Protein AF-A0A835LE48-F1 (afdb_monomer_lite)

Secondary structure (DSSP, 8-state):
-HHHHHHHHHHHHGGGT--SEEEETTTEEEE-GGGGG-TTTHHHHHHHHHHHHHHHHHHHHHHHHHHHHHHHHHHHHIIIIIIHHHHHHHHHHHHHHHHHHHHHHHHHHHHHT---

Foldseek 3Di:
DVVLVVVLVVLVCVVVVDDQWDQDVPPGIDGSNVVNVPSPCVSVVVVVVVVCVVCVVVVVVVVVVVVVVVVVVVVCCCVPPPVVVVVVVVVVVVVVVVVVVVVVVVVVCVVVVDDD

Organism: NCBI:txid261450

pLDDT: mean 86.03, std 9.65, range [53.06, 97.75]

Radius of gyration: 37.06 Å; chains: 1; bounding box: 77×33×90 Å

Sequence (116 aa):
MAQQDNFITAVRKLSLGYGNEFDINGYGEVGIGHLKGYPLIVEQAFDMRMRITAYWKIVLKRMLDNLALHLLFNVQNLVNKEMETEIINEMMDLITVEALKGCLNNRLLWRQGVKS

Structure (mmCIF, N/CA/C/O backbone):
data_AF-A0A835LE48-F1
#
_entry.id   AF-A0A835LE48-F1
#
loop_
_atom_site.group_PDB
_atom_site.id
_atom_site.type_symbol
_atom_site.label_atom_id
_atom_site.label_alt_id
_atom_site.label_comp_id
_atom_site.label_asym_id
_atom_site.label_entity_id
_atom_site.label_seq_id
_atom_site.pdbx_PDB_ins_code
_atom_site.Cartn_x
_atom_site.Cartn_y
_atom_site.Cartn_z
_atom_site.occupancy
_atom_site.B_iso_or_equiv
_atom_site.auth_seq_id
_atom_site.auth_comp_id
_atom_site.auth_asym_id
_atom_site.auth_atom_id
_atom_site.pdbx_PDB_model_num
ATOM 1 N N . MET A 1 1 ? 10.910 11.813 -19.131 1.00 60.28 1 MET A N 1
ATOM 2 C CA . MET A 1 1 ? 11.449 11.685 -20.500 1.00 60.28 1 MET A CA 1
ATOM 3 C C . MET A 1 1 ? 12.958 11.458 -20.472 1.00 60.28 1 MET A C 1
ATOM 5 O O . MET A 1 1 ? 13.347 10.336 -20.742 1.00 60.28 1 MET A O 1
ATOM 9 N N . ALA A 1 2 ? 13.783 12.386 -19.964 1.00 79.81 2 ALA A N 1
ATOM 10 C CA . ALA A 1 2 ? 15.254 12.238 -19.960 1.00 79.81 2 ALA A CA 1
ATOM 11 C C . ALA A 1 2 ? 15.812 10.895 -19.418 1.00 79.81 2 ALA A C 1
ATOM 13 O O . ALA A 1 2 ? 16.742 10.335 -19.988 1.00 79.81 2 ALA A O 1
ATOM 14 N N . GLN A 1 3 ? 15.243 10.337 -18.340 1.00 84.12 3 GLN A N 1
ATOM 15 C CA . GLN A 1 3 ? 15.717 9.058 -17.786 1.00 84.12 3 GLN A CA 1
ATOM 16 C C . GLN A 1 3 ? 15.381 7.848 -18.674 1.00 84.12 3 GLN A C 1
ATOM 18 O O . GLN A 1 3 ? 16.173 6.913 -18.754 1.00 84.12 3 GLN A O 1
ATOM 23 N N . GLN A 1 4 ? 14.230 7.868 -19.350 1.00 86.12 4 GLN A N 1
ATOM 24 C CA . GLN A 1 4 ? 13.828 6.809 -20.276 1.00 86.12 4 GLN A CA 1
ATOM 25 C C . GLN A 1 4 ? 14.755 6.797 -21.492 1.00 86.12 4 GLN A C 1
ATOM 27 O O . GLN A 1 4 ? 15.265 5.743 -21.859 1.00 86.12 4 GLN A O 1
ATOM 32 N N . ASP A 1 5 ? 15.057 7.968 -22.052 1.00 87.62 5 ASP A N 1
ATOM 33 C CA . ASP A 1 5 ? 15.972 8.089 -23.190 1.00 87.62 5 ASP A CA 1
ATOM 34 C C . ASP A 1 5 ? 17.376 7.572 -22.841 1.00 87.62 5 ASP A C 1
ATOM 36 O O . ASP A 1 5 ? 17.987 6.831 -23.618 1.00 87.62 5 ASP A O 1
ATOM 40 N N . ASN A 1 6 ? 17.858 7.876 -21.630 1.00 88.88 6 ASN A N 1
ATOM 41 C CA . ASN A 1 6 ? 19.125 7.359 -21.112 1.00 88.88 6 ASN A CA 1
ATOM 42 C C . ASN A 1 6 ? 19.102 5.832 -20.949 1.00 88.88 6 ASN A C 1
ATOM 44 O O . ASN A 1 6 ? 20.052 5.162 -21.355 1.00 88.88 6 ASN A O 1
ATOM 48 N N . PHE A 1 7 ? 18.011 5.281 -20.409 1.00 87.69 7 PHE A N 1
ATOM 49 C CA . PHE A 1 7 ? 17.829 3.840 -20.228 1.00 87.69 7 PHE A CA 1
ATOM 50 C C . PHE A 1 7 ? 17.810 3.094 -21.567 1.00 87.69 7 PHE A C 1
ATOM 52 O O . PHE A 1 7 ? 18.562 2.141 -21.762 1.00 87.69 7 PHE A O 1
ATOM 59 N N . ILE A 1 8 ? 17.020 3.561 -22.535 1.00 87.31 8 ILE A N 1
ATOM 60 C CA . ILE A 1 8 ? 16.946 2.952 -23.868 1.00 87.31 8 ILE A CA 1
ATOM 61 C C . ILE A 1 8 ? 18.293 3.053 -24.592 1.00 87.31 8 ILE A C 1
ATOM 63 O O . ILE A 1 8 ? 18.729 2.103 -25.248 1.00 87.31 8 ILE A O 1
ATOM 67 N N . THR A 1 9 ? 18.994 4.178 -24.442 1.00 86.94 9 THR A N 1
ATOM 68 C CA . THR A 1 9 ? 20.343 4.349 -24.993 1.00 86.94 9 THR A CA 1
ATOM 69 C C . THR A 1 9 ? 21.331 3.365 -24.365 1.00 86.94 9 THR A C 1
ATOM 71 O O . THR A 1 9 ? 22.139 2.782 -25.087 1.00 86.94 9 THR A O 1
ATOM 74 N N . ALA A 1 10 ? 21.257 3.130 -23.052 1.00 86.62 10 ALA A N 1
ATOM 75 C CA . ALA A 1 10 ? 22.088 2.142 -22.368 1.00 86.62 10 ALA A CA 1
ATOM 76 C C . ALA A 1 10 ? 21.800 0.715 -22.859 1.00 86.62 10 ALA A C 1
ATOM 78 O O . ALA A 1 10 ? 22.728 -0.007 -23.219 1.00 86.62 10 ALA A O 1
ATOM 79 N N . VAL A 1 11 ? 20.523 0.344 -23.003 1.00 86.62 11 VAL A N 1
ATOM 80 C CA . VAL A 1 11 ? 20.127 -0.973 -23.529 1.00 86.62 11 VAL A CA 1
ATOM 81 C C . VAL A 1 11 ? 20.615 -1.183 -24.967 1.00 86.62 11 VAL A C 1
ATOM 83 O O . VAL A 1 11 ? 21.066 -2.271 -25.315 1.00 86.62 11 VAL A O 1
ATOM 86 N N . ARG A 1 12 ? 20.600 -0.146 -25.815 1.00 83.31 12 ARG A N 1
ATOM 87 C CA . ARG A 1 12 ? 21.166 -0.229 -27.176 1.00 83.31 12 ARG A CA 1
ATOM 88 C C . ARG A 1 12 ? 22.692 -0.376 -27.161 1.00 83.31 12 ARG A C 1
ATOM 90 O O . ARG A 1 12 ? 23.238 -1.145 -27.952 1.00 83.31 12 ARG A O 1
ATOM 97 N N . LYS A 1 13 ? 23.383 0.313 -26.245 1.00 82.31 13 LYS A N 1
ATOM 98 C CA . LYS A 1 13 ? 24.849 0.250 -26.090 1.00 82.31 13 LYS A CA 1
ATOM 99 C C . LYS A 1 13 ? 25.352 -1.103 -25.570 1.00 82.31 13 LYS A C 1
ATOM 101 O O . LYS A 1 13 ? 26.478 -1.468 -25.903 1.00 82.31 13 LYS A O 1
ATOM 106 N N . LEU A 1 14 ? 24.516 -1.903 -24.896 1.00 79.38 14 LEU A N 1
ATOM 107 C CA . LEU A 1 14 ? 24.827 -3.308 -24.566 1.00 79.38 14 LEU A CA 1
ATOM 108 C C . LEU A 1 14 ? 25.204 -4.140 -25.797 1.00 79.38 14 LEU A C 1
ATOM 110 O O . LEU A 1 14 ? 25.949 -5.117 -25.699 1.00 79.38 14 LEU A O 1
ATOM 114 N N . SER A 1 15 ? 24.699 -3.778 -26.983 1.00 65.00 15 SER A N 1
ATOM 115 C CA . SER A 1 15 ? 25.062 -4.476 -28.216 1.00 65.00 15 SER A CA 1
ATOM 116 C C . SER A 1 15 ? 26.547 -4.345 -28.572 1.00 65.00 15 SER A C 1
ATOM 118 O O . SER A 1 15 ? 27.041 -5.158 -29.349 1.00 65.00 15 SER A O 1
ATOM 120 N N . LEU A 1 16 ? 27.249 -3.374 -27.982 1.00 66.44 16 LEU A N 1
ATOM 121 C CA . LEU A 1 16 ? 28.660 -3.060 -28.214 1.00 66.44 16 LEU A CA 1
ATOM 122 C C . LEU A 1 16 ? 29.593 -3.610 -27.116 1.00 66.44 16 LEU A C 1
ATOM 124 O O . LEU A 1 16 ? 30.772 -3.277 -27.104 1.00 66.44 16 LEU A O 1
ATOM 128 N N . GLY A 1 17 ? 29.084 -4.433 -26.188 1.00 66.44 17 GLY A N 1
ATOM 129 C CA . GLY A 1 17 ? 29.887 -5.042 -25.116 1.00 66.44 17 GLY A CA 1
ATOM 130 C C . GLY A 1 17 ? 30.118 -4.150 -23.889 1.00 66.44 17 GLY A C 1
ATOM 131 O O . GLY A 1 17 ? 30.947 -4.479 -23.047 1.00 66.44 17 GLY A O 1
ATOM 132 N N . TYR A 1 18 ? 29.392 -3.035 -23.770 1.00 61.50 18 TYR A N 1
ATOM 133 C CA . TYR A 1 18 ? 29.490 -2.113 -22.637 1.00 61.50 18 TYR A CA 1
ATOM 134 C C . TYR A 1 18 ? 28.434 -2.419 -21.569 1.00 61.50 18 T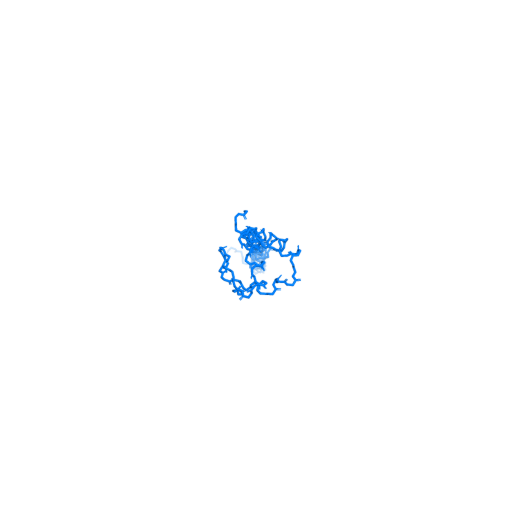YR A C 1
ATOM 136 O O . TYR A 1 18 ? 27.252 -2.391 -21.893 1.00 61.50 18 TYR A O 1
ATOM 144 N N . GLY A 1 19 ? 28.887 -2.650 -20.328 1.00 69.00 19 GLY A N 1
ATOM 145 C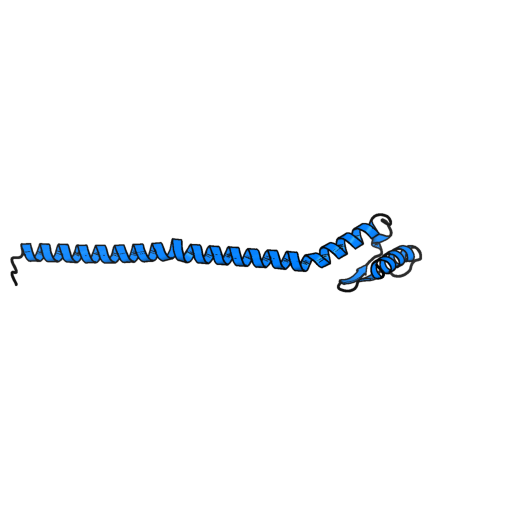 CA . GLY A 1 19 ? 28.150 -2.531 -19.056 1.00 69.00 19 GLY A CA 1
ATOM 146 C C . GLY A 1 19 ? 26.781 -3.212 -18.966 1.00 69.00 19 GLY A C 1
ATOM 147 O O . GLY A 1 19 ? 25.806 -2.722 -19.517 1.00 69.00 19 GLY A O 1
ATOM 148 N N . ASN A 1 20 ? 26.670 -4.286 -18.179 1.00 81.56 20 ASN A N 1
ATOM 149 C CA . ASN A 1 20 ? 25.411 -5.021 -18.003 1.00 81.56 20 ASN A CA 1
ATOM 150 C C . ASN A 1 20 ? 24.435 -4.382 -17.012 1.00 81.56 20 ASN A C 1
ATOM 152 O O . ASN A 1 20 ? 23.365 -4.948 -16.812 1.00 81.56 20 ASN A O 1
ATOM 156 N N . GLU A 1 21 ? 24.777 -3.250 -16.406 1.00 85.25 21 GLU A N 1
ATOM 157 C CA . GLU A 1 21 ? 24.037 -2.625 -15.311 1.00 85.25 21 GLU A CA 1
ATOM 158 C C . GLU A 1 21 ? 23.711 -1.165 -15.631 1.00 85.25 21 GLU A C 1
ATOM 160 O O . GLU A 1 21 ? 24.428 -0.485 -16.369 1.00 85.25 21 GLU A O 1
ATOM 165 N N . PHE A 1 22 ? 22.580 -0.703 -15.110 1.00 87.88 22 PHE A N 1
ATOM 166 C CA . PHE A 1 22 ? 22.104 0.662 -15.263 1.00 87.88 22 PHE A CA 1
ATOM 167 C C . PHE A 1 22 ? 21.463 1.138 -13.964 1.00 87.88 22 PHE A C 1
ATOM 169 O O . PHE A 1 22 ? 20.567 0.476 -13.438 1.00 87.88 22 PHE A O 1
ATOM 176 N N . ASP A 1 23 ? 21.887 2.302 -13.479 1.00 88.38 23 ASP A N 1
ATOM 177 C CA . ASP A 1 23 ? 21.319 2.915 -12.283 1.00 88.38 23 ASP A CA 1
ATOM 178 C C . ASP A 1 23 ? 19.977 3.593 -12.592 1.00 88.38 23 ASP A C 1
ATOM 180 O O . ASP A 1 23 ? 19.874 4.537 -13.385 1.00 88.38 23 ASP A O 1
ATOM 184 N N . ILE A 1 24 ? 18.918 3.090 -11.963 1.00 88.06 24 ILE A N 1
ATOM 185 C CA . ILE A 1 24 ? 17.584 3.671 -12.036 1.00 88.06 24 ILE A CA 1
ATOM 186 C C . ILE A 1 24 ? 17.345 4.446 -10.744 1.00 88.06 24 ILE A C 1
ATOM 188 O O . ILE A 1 24 ? 17.277 3.870 -9.659 1.00 88.06 24 ILE A O 1
ATOM 192 N N . ASN A 1 25 ? 17.115 5.754 -10.868 1.00 84.44 25 ASN A N 1
ATOM 193 C CA . ASN A 1 25 ? 16.791 6.606 -9.728 1.00 84.44 25 ASN A CA 1
ATOM 194 C C . ASN A 1 25 ? 15.622 6.027 -8.902 1.00 84.44 25 ASN A C 1
ATOM 196 O O . ASN A 1 25 ? 14.545 5.756 -9.440 1.00 84.44 25 ASN A O 1
ATOM 200 N N . GLY A 1 26 ? 15.847 5.832 -7.600 1.00 81.00 26 GLY A N 1
ATOM 201 C CA . GLY A 1 26 ? 14.893 5.219 -6.667 1.00 81.00 26 GLY A CA 1
ATOM 202 C C . GLY A 1 26 ? 14.873 3.684 -6.643 1.00 81.00 26 GLY A C 1
ATOM 203 O O . GLY A 1 26 ? 14.127 3.115 -5.850 1.00 81.00 26 GLY A O 1
ATOM 204 N N . TYR A 1 27 ? 15.680 3.024 -7.475 1.00 80.69 27 TYR A N 1
ATOM 205 C CA . TYR A 1 27 ? 15.775 1.566 -7.596 1.00 80.69 27 TYR A CA 1
ATOM 206 C C . TYR A 1 27 ? 17.204 1.026 -7.468 1.00 80.69 27 TYR A C 1
ATOM 208 O O . TYR A 1 27 ? 17.359 -0.137 -7.102 1.00 80.69 27 TYR A O 1
ATOM 216 N N . GLY A 1 28 ? 18.215 1.857 -7.737 1.00 86.62 28 GLY A N 1
ATOM 217 C CA . GLY A 1 28 ? 19.624 1.468 -7.742 1.00 86.62 28 GLY A CA 1
ATOM 218 C C . GLY A 1 28 ? 20.040 0.784 -9.045 1.00 86.62 28 GLY A C 1
ATOM 219 O O . GLY A 1 28 ? 19.348 0.878 -10.066 1.00 86.62 28 GLY A O 1
ATOM 220 N N . GLU A 1 29 ? 21.169 0.077 -8.999 1.00 88.50 29 GLU A N 1
ATOM 221 C CA . GLU A 1 29 ? 21.712 -0.658 -10.141 1.00 88.50 29 GLU A CA 1
ATOM 222 C C . GLU A 1 29 ? 20.828 -1.843 -10.529 1.00 88.50 29 GLU A C 1
ATOM 224 O O . GLU A 1 29 ? 20.510 -2.723 -9.727 1.00 88.50 29 GLU A O 1
ATOM 229 N N . VAL A 1 30 ? 20.426 -1.866 -11.797 1.00 87.25 30 VAL A N 1
ATOM 230 C CA . VAL A 1 30 ? 19.620 -2.932 -12.381 1.00 87.25 30 VAL A CA 1
ATOM 231 C C . VAL A 1 30 ? 20.366 -3.532 -13.560 1.00 87.25 30 VAL A C 1
ATOM 233 O O . VAL A 1 30 ? 20.751 -2.827 -14.491 1.00 87.25 30 VAL A O 1
ATOM 236 N N . GLY A 1 31 ? 20.508 -4.857 -13.560 1.00 87.00 31 GLY A N 1
ATOM 237 C CA . GLY A 1 31 ? 21.068 -5.586 -14.690 1.00 87.00 31 GLY A CA 1
ATOM 238 C C . GLY A 1 31 ? 20.182 -5.458 -15.934 1.00 87.00 31 GLY A C 1
ATOM 239 O O . GLY A 1 31 ? 19.058 -5.945 -15.939 1.00 87.00 31 GLY A O 1
ATOM 240 N N . ILE A 1 32 ? 20.680 -4.844 -17.004 1.00 87.94 32 ILE A N 1
ATOM 241 C CA . ILE A 1 32 ? 19.990 -4.640 -18.288 1.00 87.94 32 ILE A CA 1
ATOM 242 C C . ILE A 1 32 ? 20.420 -5.630 -19.382 1.00 87.94 32 ILE A C 1
ATOM 244 O O . ILE A 1 32 ? 19.787 -5.683 -20.434 1.00 87.94 32 ILE A O 1
ATOM 248 N N . GLY A 1 33 ? 21.439 -6.466 -19.143 1.00 84.75 33 GLY A N 1
ATOM 249 C CA . GLY A 1 33 ? 21.961 -7.423 -20.136 1.00 84.75 33 GLY A CA 1
ATOM 250 C C . GLY A 1 33 ? 20.904 -8.358 -20.747 1.00 84.75 33 GLY A C 1
ATOM 251 O O . GLY A 1 33 ? 20.945 -8.659 -21.940 1.00 84.75 33 GLY A O 1
ATOM 252 N N . HIS A 1 34 ? 19.900 -8.752 -19.959 1.00 83.12 34 HIS A N 1
ATOM 253 C CA . HIS A 1 34 ? 18.810 -9.634 -20.392 1.00 83.12 34 HIS A CA 1
ATOM 254 C C . HIS A 1 34 ? 17.799 -8.957 -21.338 1.00 83.12 34 HIS A C 1
ATOM 256 O O . HIS A 1 34 ? 17.037 -9.636 -22.026 1.00 83.12 34 HIS A O 1
ATOM 262 N N . LEU A 1 35 ? 17.797 -7.624 -21.410 1.00 85.06 35 LEU A N 1
ATOM 263 C CA . LEU A 1 35 ? 16.842 -6.838 -22.194 1.00 85.06 35 LEU A CA 1
ATOM 264 C C . LEU A 1 35 ? 17.249 -6.690 -23.665 1.00 85.06 35 LEU A C 1
ATOM 266 O O . LEU A 1 35 ? 16.420 -6.329 -24.501 1.00 85.06 35 LEU A O 1
ATOM 270 N N . LYS A 1 36 ? 18.499 -7.030 -24.010 1.00 80.88 36 LYS A N 1
ATOM 271 C CA . LYS A 1 36 ? 19.034 -6.962 -25.380 1.00 80.88 36 LYS A CA 1
ATOM 272 C C . LYS A 1 36 ? 18.208 -7.773 -26.389 1.00 80.88 36 LYS A C 1
ATOM 274 O O . LYS A 1 36 ? 18.121 -7.387 -27.550 1.00 80.88 36 LYS A O 1
ATOM 279 N N . GLY A 1 37 ? 17.593 -8.875 -25.955 1.00 82.31 37 GLY A N 1
ATOM 280 C CA . GLY A 1 37 ? 16.769 -9.734 -26.812 1.00 82.31 37 GLY A CA 1
ATOM 281 C C . GLY A 1 37 ? 15.388 -9.168 -27.162 1.00 82.31 37 GLY A C 1
ATOM 282 O O . GLY A 1 37 ? 14.727 -9.717 -28.037 1.00 82.31 37 GLY A O 1
ATOM 283 N N . TYR A 1 38 ? 14.946 -8.083 -26.512 1.00 85.00 38 TYR A N 1
ATOM 284 C CA . TYR A 1 38 ? 13.547 -7.634 -26.560 1.00 85.00 38 TYR A CA 1
ATOM 285 C C . TYR A 1 38 ? 13.374 -6.133 -26.869 1.00 85.00 38 TYR A C 1
ATOM 287 O O . TYR A 1 38 ? 12.607 -5.452 -26.186 1.00 85.00 38 TYR A O 1
ATOM 295 N N . PRO A 1 39 ? 14.021 -5.576 -27.910 1.00 79.62 39 PRO A N 1
ATOM 296 C CA . PRO A 1 39 ? 14.088 -4.127 -28.132 1.00 79.62 39 PRO A CA 1
ATOM 297 C C . PRO A 1 39 ? 12.724 -3.436 -28.302 1.00 79.62 39 PRO A C 1
ATOM 299 O O . PRO A 1 39 ? 12.603 -2.270 -27.944 1.00 79.62 39 PRO A O 1
ATOM 302 N N . LEU A 1 40 ? 11.700 -4.139 -28.805 1.00 83.25 40 LEU A N 1
ATOM 303 C CA . LEU A 1 40 ? 10.343 -3.591 -28.947 1.00 83.25 40 LEU A CA 1
ATOM 304 C C . LEU A 1 40 ? 9.583 -3.463 -27.618 1.00 83.25 40 LEU A C 1
ATOM 306 O O . LEU A 1 40 ? 8.736 -2.588 -27.485 1.00 83.25 40 LEU A O 1
ATOM 310 N N . ILE A 1 41 ? 9.851 -4.341 -26.649 1.00 87.75 41 ILE A N 1
ATOM 311 C CA . ILE A 1 41 ? 9.048 -4.452 -25.417 1.00 87.75 41 ILE A CA 1
ATOM 312 C C . ILE A 1 41 ? 9.681 -3.647 -24.278 1.00 87.75 41 ILE A C 1
ATOM 314 O O . ILE A 1 41 ? 8.986 -3.204 -23.368 1.00 87.75 41 ILE A O 1
ATOM 318 N N . VAL A 1 42 ? 10.995 -3.419 -24.335 1.00 88.88 42 VAL A N 1
ATOM 319 C CA . VAL A 1 42 ? 11.767 -2.742 -23.280 1.00 88.88 42 VAL A CA 1
ATOM 320 C C . VAL A 1 42 ? 11.213 -1.361 -22.939 1.00 88.88 42 VAL A C 1
ATOM 322 O O . VAL A 1 42 ? 11.132 -1.014 -21.762 1.00 88.88 42 VAL A O 1
ATOM 325 N N . GLU A 1 43 ? 10.798 -0.587 -23.940 1.00 88.69 43 GLU A N 1
ATOM 326 C CA . GLU A 1 43 ? 10.242 0.749 -23.720 1.00 88.69 43 GLU A CA 1
ATOM 327 C C . GLU A 1 43 ? 8.903 0.695 -22.975 1.00 88.69 43 GLU A C 1
ATOM 329 O O . GLU A 1 43 ? 8.719 1.372 -21.962 1.00 88.69 43 GLU A O 1
ATOM 334 N N . GLN A 1 44 ? 8.000 -0.178 -23.423 1.00 90.12 44 GLN A N 1
ATOM 335 C CA . GLN A 1 44 ? 6.699 -0.373 -22.792 1.00 90.12 44 GLN A CA 1
ATOM 336 C C . GLN A 1 44 ? 6.839 -0.936 -21.371 1.00 90.12 44 GLN A C 1
ATOM 338 O O . GLN A 1 44 ? 6.160 -0.479 -20.452 1.00 90.12 44 GLN A O 1
ATOM 343 N N . ALA A 1 45 ? 7.744 -1.896 -21.170 1.00 89.06 45 ALA A N 1
ATOM 344 C CA . ALA A 1 45 ? 8.020 -2.485 -19.865 1.00 89.06 45 ALA A CA 1
ATOM 345 C C . ALA A 1 45 ? 8.596 -1.454 -18.883 1.00 89.06 45 ALA A C 1
ATOM 347 O O . ALA A 1 45 ? 8.228 -1.452 -17.705 1.00 89.06 45 ALA A O 1
ATOM 348 N N . PHE A 1 46 ? 9.458 -0.549 -19.358 1.00 88.75 46 PHE A N 1
ATOM 349 C CA . PHE A 1 46 ? 9.989 0.539 -18.543 1.00 88.75 46 PHE A CA 1
ATOM 350 C C . PHE A 1 46 ? 8.883 1.507 -18.110 1.00 88.75 46 PHE A C 1
ATOM 352 O O . PHE A 1 46 ? 8.755 1.781 -16.916 1.00 88.75 46 PHE A O 1
ATOM 359 N N . ASP A 1 47 ? 8.047 1.975 -19.042 1.00 90.06 47 ASP A N 1
ATOM 360 C CA . ASP A 1 47 ? 6.926 2.869 -18.721 1.00 90.06 47 ASP A CA 1
ATOM 361 C C . ASP A 1 47 ? 5.943 2.209 -17.739 1.00 90.06 47 ASP A C 1
ATOM 363 O O . ASP A 1 47 ? 5.591 2.797 -16.714 1.00 90.06 47 ASP A O 1
ATOM 367 N N . MET A 1 48 ? 5.578 0.943 -17.974 1.00 91.44 48 MET A N 1
ATOM 368 C CA . MET A 1 48 ? 4.737 0.176 -17.048 1.00 91.44 48 MET A CA 1
ATOM 369 C C . MET A 1 48 ? 5.348 0.103 -15.650 1.00 91.44 48 MET A C 1
ATOM 371 O O . MET A 1 48 ? 4.663 0.389 -14.665 1.00 91.44 48 MET A O 1
ATOM 375 N N . ARG A 1 49 ? 6.641 -0.225 -15.542 1.00 87.38 49 ARG A N 1
ATOM 376 C CA . ARG A 1 49 ? 7.330 -0.295 -14.251 1.00 87.38 49 ARG A CA 1
ATOM 377 C C . ARG A 1 49 ? 7.328 1.059 -13.549 1.00 87.38 49 ARG A C 1
ATOM 379 O O . ARG A 1 49 ? 6.979 1.122 -12.370 1.00 87.38 49 ARG A O 1
ATOM 386 N N . MET A 1 50 ? 7.652 2.145 -14.249 1.00 88.06 50 MET A N 1
ATOM 387 C CA . MET A 1 50 ? 7.670 3.491 -13.665 1.00 88.06 50 MET A CA 1
ATOM 388 C C . MET A 1 50 ? 6.286 3.912 -13.158 1.00 88.06 50 MET A C 1
ATOM 390 O O . MET A 1 50 ? 6.170 4.421 -12.040 1.00 88.06 50 MET A O 1
ATOM 394 N N . ARG A 1 51 ? 5.221 3.623 -13.915 1.00 89.44 51 ARG A N 1
ATOM 395 C CA . ARG A 1 51 ? 3.840 3.902 -13.490 1.00 89.44 51 ARG A CA 1
ATOM 396 C C . ARG A 1 51 ? 3.434 3.070 -12.280 1.00 89.44 51 ARG A C 1
ATOM 398 O O . ARG A 1 51 ? 2.954 3.636 -11.302 1.00 89.44 51 ARG A O 1
ATOM 405 N N . ILE A 1 52 ? 3.670 1.756 -12.302 1.00 91.06 52 ILE A N 1
ATOM 406 C CA . ILE A 1 52 ? 3.372 0.873 -11.162 1.00 91.06 52 ILE A CA 1
ATOM 407 C C . ILE A 1 52 ? 4.084 1.384 -9.909 1.00 91.06 52 ILE A C 1
ATOM 409 O O . ILE A 1 52 ? 3.459 1.494 -8.861 1.00 91.06 52 ILE A O 1
ATOM 413 N N . THR A 1 53 ? 5.349 1.790 -10.030 1.00 88.88 53 THR A N 1
ATOM 414 C CA . THR A 1 53 ? 6.124 2.366 -8.920 1.00 88.88 53 THR A CA 1
ATOM 415 C C . THR A 1 53 ? 5.468 3.606 -8.332 1.00 88.88 53 THR A C 1
ATOM 417 O O . THR A 1 53 ? 5.318 3.714 -7.115 1.00 88.88 53 THR A O 1
ATOM 420 N N . ALA A 1 54 ? 5.087 4.555 -9.191 1.00 87.50 54 ALA A N 1
ATOM 421 C CA . ALA A 1 54 ? 4.487 5.809 -8.759 1.00 87.50 54 ALA A CA 1
ATOM 422 C C 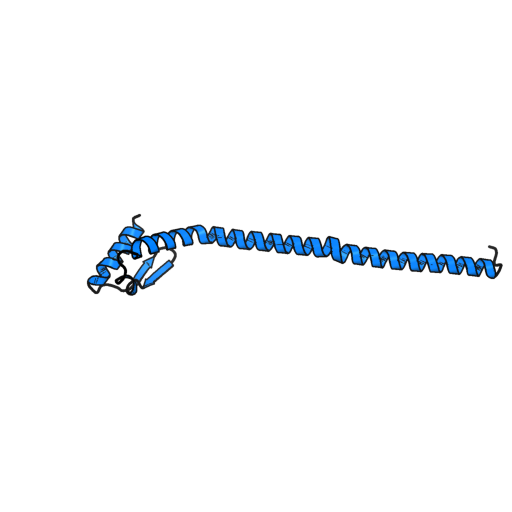. ALA A 1 54 ? 3.170 5.561 -8.010 1.00 87.50 54 ALA A C 1
ATOM 424 O O . ALA A 1 54 ? 2.909 6.183 -6.979 1.00 87.50 54 ALA A O 1
ATOM 425 N N . TYR A 1 55 ? 2.372 4.602 -8.485 1.00 91.31 55 TYR A N 1
ATOM 426 C CA . TYR A 1 55 ? 1.104 4.239 -7.858 1.00 91.31 55 TYR A CA 1
ATOM 427 C C . TYR A 1 55 ? 1.247 3.297 -6.659 1.00 91.31 55 TYR A C 1
ATOM 429 O O . TYR A 1 55 ? 0.353 3.274 -5.812 1.00 91.31 55 TYR A O 1
ATOM 437 N N . TRP A 1 56 ? 2.354 2.564 -6.531 1.00 91.31 56 TRP A N 1
ATOM 438 C CA . TRP A 1 56 ? 2.537 1.533 -5.505 1.00 91.31 56 TRP A CA 1
ATOM 439 C C . TRP A 1 56 ? 2.344 2.069 -4.086 1.00 91.31 56 TRP A C 1
ATOM 441 O O . TRP A 1 56 ? 1.652 1.454 -3.277 1.00 91.31 56 TRP A O 1
ATOM 451 N N . LYS A 1 57 ? 2.854 3.274 -3.802 1.00 88.81 57 LYS A N 1
ATOM 452 C CA . LYS A 1 57 ? 2.662 3.938 -2.500 1.00 88.81 57 LYS A CA 1
ATOM 453 C C . LYS A 1 57 ? 1.182 4.152 -2.165 1.00 88.81 57 LYS A C 1
ATOM 455 O O . LYS A 1 57 ? 0.773 3.967 -1.023 1.00 88.81 57 LYS A O 1
ATOM 460 N N . ILE A 1 58 ? 0.377 4.529 -3.158 1.00 93.94 58 ILE A N 1
ATOM 461 C CA . ILE A 1 58 ? -1.061 4.774 -2.991 1.00 93.94 58 ILE A CA 1
ATOM 462 C C . ILE A 1 58 ? -1.804 3.450 -2.803 1.00 93.94 58 ILE A C 1
ATOM 464 O O . ILE A 1 58 ? -2.687 3.362 -1.952 1.00 93.94 58 ILE A O 1
ATOM 468 N N . VAL A 1 59 ? -1.441 2.423 -3.574 1.00 94.31 59 VAL A N 1
ATOM 469 C CA . VAL A 1 59 ? -2.026 1.079 -3.459 1.00 94.31 59 VAL A CA 1
ATOM 470 C C . VAL A 1 59 ? -1.783 0.509 -2.064 1.00 94.31 59 VAL A C 1
ATOM 472 O O . VAL A 1 59 ? -2.740 0.103 -1.407 1.00 94.31 59 VAL A O 1
ATOM 475 N N . LEU A 1 60 ? -0.539 0.563 -1.577 1.00 95.19 60 LEU A N 1
ATOM 476 C CA . LEU A 1 60 ? -0.188 0.110 -0.231 1.00 95.19 60 LEU A CA 1
ATOM 477 C C . LEU A 1 60 ? -0.976 0.851 0.846 1.00 95.19 60 LEU A C 1
ATOM 479 O O . LEU A 1 60 ? -1.540 0.221 1.737 1.00 95.19 60 LEU A O 1
ATOM 483 N N . LYS A 1 61 ? -1.063 2.181 0.744 1.00 96.50 61 LYS A N 1
ATOM 484 C CA . LYS A 1 61 ? -1.820 2.982 1.706 1.00 96.50 61 LYS A CA 1
ATOM 485 C C . LYS A 1 61 ? -3.290 2.559 1.755 1.00 96.50 61 LYS A C 1
ATOM 487 O O . LYS A 1 61 ? -3.806 2.300 2.831 1.00 96.50 61 LYS A O 1
ATOM 492 N N . ARG A 1 62 ? -3.936 2.396 0.597 1.00 96.00 62 ARG A N 1
ATOM 493 C CA . ARG A 1 62 ? -5.341 1.960 0.520 1.00 96.00 62 ARG A CA 1
ATOM 494 C C . ARG A 1 62 ? -5.559 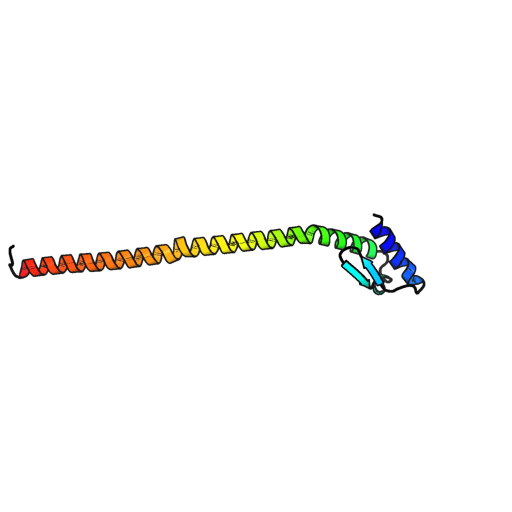0.555 1.076 1.00 96.00 62 ARG A C 1
ATOM 496 O O . ARG A 1 62 ? -6.586 0.309 1.697 1.00 96.00 62 ARG A O 1
ATOM 503 N N . MET A 1 63 ? -4.615 -0.360 0.864 1.00 96.19 63 MET A N 1
ATOM 504 C CA . MET A 1 63 ? -4.688 -1.701 1.450 1.00 96.19 63 MET A CA 1
ATOM 505 C C . MET A 1 63 ? -4.631 -1.649 2.979 1.00 96.19 63 MET A C 1
ATOM 507 O O . MET A 1 63 ? -5.447 -2.290 3.637 1.00 96.19 63 MET A O 1
ATOM 511 N N . LEU A 1 64 ? -3.710 -0.860 3.537 1.00 97.25 64 LEU A N 1
ATOM 512 C CA . LEU A 1 64 ? -3.578 -0.696 4.985 1.00 97.25 64 LEU A CA 1
ATOM 513 C C . LEU A 1 64 ? -4.784 0.024 5.599 1.00 97.25 64 LEU A C 1
ATOM 515 O O . LEU A 1 64 ? -5.295 -0.432 6.617 1.00 97.25 64 LEU A O 1
ATOM 519 N N . ASP A 1 65 ? -5.273 1.089 4.960 1.00 97.62 65 ASP A N 1
ATOM 520 C CA . ASP A 1 65 ? -6.450 1.835 5.419 1.00 97.62 65 ASP A CA 1
ATOM 521 C C . ASP A 1 65 ? -7.692 0.926 5.457 1.00 97.62 65 ASP A C 1
ATOM 523 O O . ASP A 1 65 ? -8.422 0.903 6.448 1.00 97.62 65 ASP A O 1
ATOM 527 N N . ASN A 1 66 ? -7.900 0.107 4.419 1.00 96.75 66 ASN A N 1
ATOM 528 C CA . ASN A 1 66 ? -9.002 -0.855 4.389 1.00 96.75 66 ASN A CA 1
ATOM 529 C C . ASN A 1 66 ? -8.858 -1.918 5.484 1.00 96.75 66 ASN A C 1
ATOM 531 O O . ASN A 1 66 ? -9.829 -2.208 6.178 1.00 96.75 66 ASN A O 1
ATOM 535 N N . LEU A 1 67 ? -7.661 -2.483 5.675 1.00 97.75 67 LEU A N 1
ATOM 536 C CA . LEU A 1 67 ? -7.419 -3.468 6.731 1.00 97.75 67 LEU A CA 1
ATOM 537 C C . LEU A 1 67 ? -7.703 -2.877 8.119 1.00 97.75 67 LEU A C 1
ATOM 539 O O . LEU A 1 67 ? -8.352 -3.525 8.937 1.00 97.75 67 LEU A O 1
ATOM 543 N N . ALA A 1 68 ? -7.260 -1.643 8.370 1.00 97.69 68 ALA A N 1
ATOM 544 C CA . ALA A 1 68 ? -7.507 -0.948 9.627 1.00 97.69 68 ALA A CA 1
ATOM 545 C C . ALA A 1 68 ? -9.008 -0.741 9.871 1.00 97.69 68 ALA A C 1
ATOM 547 O O . ALA A 1 68 ? -9.490 -1.033 10.963 1.00 97.69 68 ALA A O 1
ATOM 548 N N . LEU A 1 69 ? -9.756 -0.307 8.851 1.00 97.31 69 LEU A N 1
ATOM 549 C CA . LEU A 1 69 ? -11.209 -0.146 8.939 1.00 97.31 69 LEU A CA 1
ATOM 550 C C . LEU A 1 69 ? -11.927 -1.476 9.184 1.00 97.31 69 LEU A C 1
ATOM 552 O O . LEU A 1 69 ? -12.811 -1.539 10.034 1.00 97.31 69 LEU A O 1
ATOM 556 N N . HIS A 1 70 ? -11.535 -2.543 8.485 1.00 97.25 70 HIS A N 1
ATOM 557 C CA . HIS A 1 70 ? -12.116 -3.872 8.675 1.00 97.25 70 HIS A CA 1
ATOM 558 C C . HIS A 1 70 ? -11.864 -4.415 10.084 1.00 97.25 70 HIS A C 1
ATOM 560 O O . HIS A 1 70 ? -12.788 -4.911 10.725 1.00 97.25 70 HIS A O 1
ATOM 566 N N . LEU A 1 71 ? -10.633 -4.299 10.588 1.00 97.62 71 LEU A N 1
ATOM 567 C CA . LEU A 1 71 ? -10.297 -4.726 11.945 1.00 97.62 71 LEU A CA 1
ATOM 568 C C . LEU A 1 71 ? -11.037 -3.895 12.993 1.00 97.62 71 LEU A C 1
ATOM 570 O O . LEU A 1 71 ? -11.617 -4.463 13.914 1.00 97.62 71 LEU A O 1
ATOM 574 N N . LEU A 1 72 ? -11.069 -2.570 12.830 1.00 97.25 72 LEU A N 1
ATOM 575 C CA . LEU A 1 72 ? -11.792 -1.676 13.731 1.00 97.25 72 LEU A CA 1
ATOM 576 C C . LEU A 1 72 ? -13.281 -2.029 13.786 1.00 97.25 72 LEU A C 1
ATOM 578 O O . LEU A 1 72 ? -13.835 -2.169 14.874 1.00 97.25 72 LEU A O 1
ATOM 582 N N . PHE A 1 73 ? -13.909 -2.214 12.625 1.00 96.88 73 PHE A N 1
ATOM 583 C CA . PHE A 1 73 ? -15.312 -2.601 12.536 1.00 96.88 73 PHE A CA 1
ATOM 584 C C . PHE A 1 73 ? -15.569 -3.950 13.212 1.00 96.88 73 PHE A C 1
ATOM 586 O O . PHE A 1 73 ? -16.517 -4.076 13.984 1.00 96.88 73 PHE A O 1
ATOM 593 N N . ASN A 1 74 ? -14.710 -4.944 12.976 1.00 96.81 74 ASN A N 1
ATOM 594 C CA . ASN A 1 74 ? -14.853 -6.262 13.587 1.00 96.81 74 ASN A CA 1
ATOM 595 C C . ASN A 1 74 ? -14.735 -6.200 15.113 1.00 96.81 74 ASN A C 1
ATOM 597 O O . ASN A 1 74 ? -15.556 -6.798 15.800 1.00 96.81 74 ASN A O 1
ATOM 601 N N 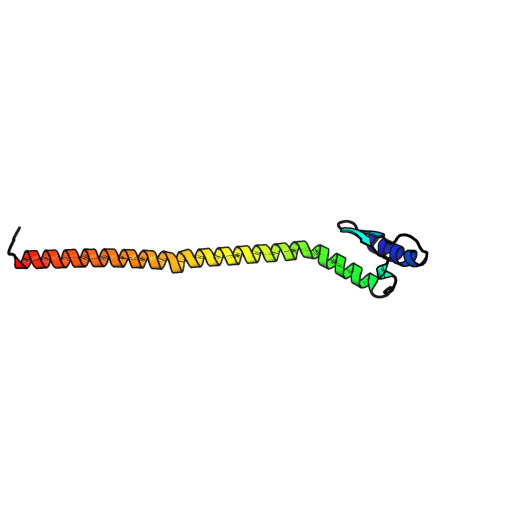. VAL A 1 75 ? -13.767 -5.450 15.648 1.00 97.50 75 VAL A N 1
ATOM 602 C CA . VAL A 1 75 ? -13.609 -5.274 17.100 1.00 97.50 75 VAL A CA 1
ATOM 603 C C . VAL A 1 75 ? -14.818 -4.557 17.698 1.00 97.50 75 VAL A C 1
ATOM 605 O O . VAL A 1 75 ? -15.342 -4.994 18.717 1.00 97.50 75 VAL A O 1
ATOM 608 N N . GLN A 1 76 ? -15.308 -3.492 17.059 1.00 96.88 76 GLN A N 1
ATOM 609 C CA . GLN A 1 76 ? -16.512 -2.794 17.520 1.00 96.88 76 GLN A CA 1
ATOM 610 C C . GLN A 1 76 ? -17.742 -3.703 17.498 1.00 96.88 76 GLN A C 1
ATOM 612 O O . GLN A 1 76 ? -18.544 -3.681 18.426 1.00 96.88 76 GLN A O 1
ATOM 617 N N . ASN A 1 77 ? -17.895 -4.512 16.450 1.00 95.81 77 ASN A N 1
ATOM 618 C CA . ASN A 1 77 ? -19.013 -5.436 16.331 1.00 95.81 77 ASN A CA 1
ATOM 619 C C . ASN A 1 77 ? -18.933 -6.553 17.380 1.00 95.81 77 ASN A C 1
ATOM 621 O O . ASN A 1 77 ? -19.948 -6.858 17.996 1.00 95.81 77 ASN A O 1
ATOM 625 N N . LEU A 1 78 ? -17.740 -7.103 17.621 1.00 96.88 78 LEU A N 1
ATOM 626 C CA . LEU A 1 78 ? -17.485 -8.089 18.672 1.00 96.88 78 LEU A CA 1
ATOM 627 C C . LEU A 1 78 ? -17.879 -7.539 20.050 1.00 96.88 78 LEU A C 1
ATOM 629 O O . LEU A 1 78 ? -18.645 -8.167 20.774 1.00 96.88 78 LEU A O 1
ATOM 633 N N . VAL A 1 79 ? -17.408 -6.339 20.399 1.00 95.56 79 VAL A N 1
ATOM 634 C CA . VAL A 1 79 ? -17.697 -5.734 21.707 1.00 95.56 79 VAL A CA 1
ATOM 635 C C . VAL A 1 79 ? -19.184 -5.411 21.849 1.00 95.56 79 VAL A C 1
ATOM 637 O O . VAL A 1 79 ? -19.805 -5.830 22.819 1.00 95.56 79 VAL A O 1
ATOM 640 N N . ASN A 1 80 ? -19.772 -4.716 20.874 1.00 94.31 80 ASN A N 1
ATOM 641 C CA . ASN A 1 80 ? -21.130 -4.183 21.013 1.00 94.31 80 ASN A CA 1
ATOM 642 C C . ASN A 1 80 ? -22.228 -5.230 20.781 1.00 94.31 80 ASN A C 1
ATOM 644 O O . ASN A 1 80 ? -23.344 -5.064 21.258 1.00 94.31 80 ASN A O 1
ATOM 648 N N . LYS A 1 81 ? -21.974 -6.273 19.981 1.00 92.25 81 LYS A N 1
ATOM 649 C CA . LYS A 1 81 ? -23.013 -7.261 19.645 1.00 92.25 81 LYS A CA 1
ATOM 650 C C . LYS A 1 81 ? -22.816 -8.612 20.285 1.00 92.25 81 LYS A C 1
ATOM 652 O O . LYS A 1 81 ? -23.806 -9.299 20.470 1.00 92.25 81 LYS A O 1
ATOM 657 N N . GLU A 1 82 ? -21.584 -9.013 20.560 1.00 91.56 82 GLU A N 1
ATOM 658 C CA . GLU A 1 82 ? -21.332 -10.318 21.163 1.00 91.56 82 GLU A CA 1
ATOM 659 C C . GLU A 1 82 ? -21.142 -10.113 22.665 1.00 91.56 82 GLU A C 1
ATOM 661 O O . GLU A 1 82 ? -22.028 -10.471 23.441 1.00 91.56 82 GLU A O 1
ATOM 666 N N . MET A 1 83 ? -20.092 -9.393 23.068 1.00 94.69 83 MET A N 1
ATOM 667 C CA . MET A 1 83 ? -19.744 -9.242 24.487 1.00 94.69 83 MET A CA 1
ATOM 668 C C . MET A 1 83 ? -20.789 -8.463 25.294 1.00 94.69 83 MET A C 1
ATOM 670 O O . MET A 1 83 ? -21.184 -8.909 26.365 1.00 94.69 83 MET A O 1
ATOM 674 N N . GLU A 1 84 ? -21.260 -7.312 24.804 1.00 92.62 84 GLU A N 1
ATOM 675 C CA . GLU A 1 84 ? -22.262 -6.508 25.520 1.00 92.62 84 GLU A CA 1
ATOM 676 C C . GLU A 1 84 ? -23.553 -7.306 25.749 1.00 92.62 84 GLU A C 1
ATOM 678 O O . GLU A 1 84 ? -24.120 -7.273 26.840 1.00 92.62 84 GLU A O 1
ATOM 683 N N . THR A 1 85 ? -23.985 -8.084 24.752 1.00 93.50 85 THR A N 1
ATOM 684 C CA . THR A 1 85 ? -25.191 -8.910 24.885 1.00 93.50 85 THR A CA 1
ATOM 685 C C . THR A 1 85 ? -25.004 -10.054 25.873 1.00 93.50 85 THR A C 1
ATOM 687 O O . THR A 1 85 ? -25.909 -10.317 26.660 1.00 93.50 85 THR A O 1
ATOM 690 N N . GLU A 1 86 ? -23.836 -10.700 25.879 1.00 93.56 86 GLU A N 1
ATOM 691 C CA . GLU A 1 86 ? -23.511 -11.773 26.819 1.00 93.56 86 GLU A CA 1
ATOM 692 C C . GLU A 1 86 ? -23.496 -11.249 28.259 1.00 93.56 86 GLU A C 1
ATOM 694 O O . GLU A 1 86 ? -24.181 -11.802 29.117 1.00 93.56 86 GLU A O 1
ATOM 699 N N . ILE A 1 87 ? -22.844 -10.107 28.499 1.00 93.75 87 ILE A N 1
ATOM 700 C CA . ILE A 1 87 ? -22.798 -9.464 29.820 1.00 93.75 87 ILE A CA 1
ATOM 701 C C . ILE A 1 87 ? -24.206 -9.082 30.298 1.00 93.75 87 ILE A C 1
ATOM 703 O O . ILE A 1 87 ? -24.561 -9.350 31.446 1.00 93.75 87 ILE A O 1
ATOM 707 N N . ILE A 1 88 ? -25.032 -8.468 29.441 1.00 92.69 88 ILE A N 1
ATOM 708 C CA . ILE A 1 88 ? -26.407 -8.092 29.811 1.00 92.69 88 ILE A CA 1
ATOM 709 C C . ILE A 1 88 ? -27.240 -9.335 30.139 1.00 92.69 88 ILE A C 1
ATOM 711 O O . ILE A 1 88 ? -27.993 -9.319 31.115 1.00 92.69 88 ILE A O 1
ATOM 715 N N . ASN A 1 89 ? -27.104 -10.406 29.356 1.00 92.12 89 ASN A N 1
ATOM 716 C CA . ASN A 1 89 ? -27.819 -11.655 29.603 1.00 92.12 89 ASN A CA 1
ATOM 717 C C . ASN A 1 89 ? -27.411 -12.272 30.948 1.00 92.12 89 ASN A C 1
ATOM 719 O O . ASN A 1 89 ? -28.287 -12.581 31.753 1.00 92.12 89 ASN A O 1
ATOM 723 N N . GLU A 1 90 ? -26.112 -12.353 31.247 1.00 93.00 90 GLU A N 1
ATOM 724 C CA . GLU A 1 90 ? -25.622 -12.850 32.539 1.00 93.00 90 GLU A CA 1
ATOM 725 C C . GLU A 1 90 ? -26.120 -12.000 33.719 1.00 93.00 90 GLU A C 1
ATOM 727 O O . GLU A 1 90 ? -26.539 -12.531 34.751 1.00 93.00 90 GLU A O 1
ATOM 732 N N . MET A 1 91 ? -26.130 -10.670 33.577 1.00 93.75 91 MET A N 1
ATOM 733 C CA . MET A 1 91 ? -26.655 -9.770 34.608 1.00 93.75 91 MET A CA 1
ATOM 734 C C . MET A 1 91 ? -28.157 -9.971 34.841 1.00 93.75 91 MET A C 1
ATOM 736 O O . MET A 1 91 ? -28.607 -9.996 35.989 1.00 93.75 91 MET A O 1
ATOM 740 N N . MET A 1 92 ? -28.939 -10.123 33.771 1.00 91.69 92 MET 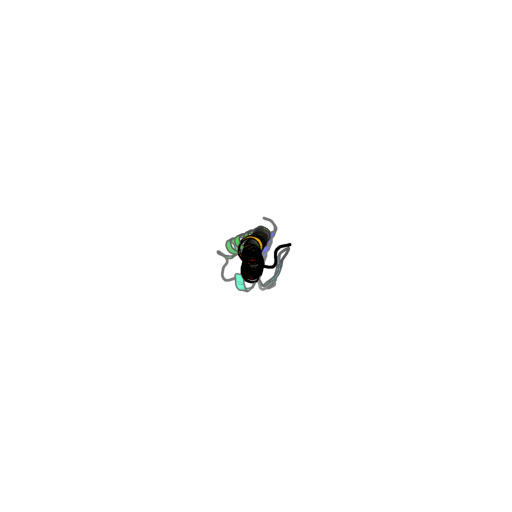A N 1
ATOM 741 C CA . MET A 1 92 ? -30.376 -10.387 33.866 1.00 91.69 92 MET A CA 1
ATOM 742 C C . MET A 1 92 ? -30.645 -11.746 34.519 1.00 91.69 92 MET A C 1
ATOM 744 O O . MET A 1 92 ? -31.501 -11.840 35.402 1.00 91.69 92 MET A O 1
ATOM 748 N N . ASP A 1 93 ? -29.877 -12.776 34.169 1.00 91.94 93 ASP A N 1
ATOM 749 C CA . ASP A 1 93 ? -29.974 -14.094 34.794 1.00 91.94 93 ASP A CA 1
ATOM 750 C C . ASP A 1 93 ? -29.685 -14.024 36.303 1.00 91.94 93 ASP A C 1
ATOM 752 O O . ASP A 1 93 ? -30.448 -14.561 37.108 1.00 91.94 93 ASP A O 1
ATOM 756 N N . LEU A 1 94 ? -28.663 -13.277 36.730 1.00 89.62 94 LEU A N 1
ATOM 757 C CA . LEU A 1 94 ? -28.380 -13.071 38.156 1.00 89.62 94 LEU A CA 1
ATOM 758 C C . LEU A 1 94 ? -29.530 -12.359 38.886 1.00 89.62 94 LEU A C 1
ATOM 760 O O . LEU A 1 94 ? -29.972 -12.823 39.942 1.00 89.62 94 LEU A O 1
ATOM 764 N N . ILE A 1 95 ? -30.060 -11.274 38.314 1.00 86.88 95 ILE A N 1
ATOM 765 C CA . ILE A 1 95 ? -31.166 -10.510 38.913 1.00 86.88 95 ILE A CA 1
ATOM 766 C C . ILE A 1 95 ? -32.432 -11.369 39.014 1.00 86.88 95 ILE A C 1
ATOM 768 O O . ILE A 1 95 ? -33.120 -11.342 40.038 1.00 86.88 95 ILE A O 1
ATOM 772 N N . THR A 1 96 ? -32.754 -12.159 37.985 1.00 83.81 96 THR A N 1
ATOM 773 C CA . THR A 1 96 ? -33.929 -13.044 38.030 1.00 83.81 96 THR A CA 1
ATOM 774 C C . THR A 1 96 ? -33.779 -14.130 39.093 1.00 83.81 96 THR A C 1
ATOM 776 O O . THR A 1 96 ? -34.740 -14.407 39.816 1.00 83.81 96 THR A O 1
ATOM 779 N N . VAL A 1 97 ? -32.582 -14.698 39.267 1.00 84.81 97 VAL A N 1
ATOM 780 C CA . VAL A 1 97 ? -32.299 -15.669 40.334 1.00 84.81 97 VAL A CA 1
ATOM 781 C C . VAL A 1 97 ? -32.476 -15.039 41.718 1.00 84.81 97 VAL A C 1
ATOM 783 O O . VAL A 1 97 ? -33.077 -15.660 42.601 1.00 84.81 97 VAL A O 1
ATOM 786 N N . GLU A 1 98 ? -31.999 -13.813 41.933 1.00 85.44 98 GLU A N 1
ATOM 787 C CA . GLU A 1 98 ? -32.197 -13.096 43.199 1.00 85.44 98 GLU A CA 1
ATOM 788 C C . GLU A 1 98 ? -33.669 -12.758 43.458 1.00 85.44 98 GLU A C 1
ATOM 790 O O . GLU A 1 98 ? -34.172 -12.998 44.561 1.00 85.44 98 GLU A O 1
ATOM 795 N N . ALA A 1 99 ? -34.391 -12.291 42.439 1.00 84.12 99 ALA A N 1
ATOM 796 C CA . ALA A 1 99 ? -35.823 -12.024 42.530 1.00 84.12 99 ALA A CA 1
ATOM 797 C C . ALA A 1 99 ? -36.612 -13.297 42.886 1.00 84.12 99 ALA A C 1
ATOM 799 O O . ALA A 1 99 ? -37.468 -13.275 43.775 1.00 84.12 99 ALA A O 1
ATOM 800 N N . LEU A 1 100 ? -36.281 -14.434 42.264 1.00 84.69 100 LEU A N 1
ATOM 801 C CA . LEU A 1 100 ? -36.892 -15.729 42.570 1.00 84.69 100 LEU A CA 1
ATOM 802 C C . LEU A 1 100 ? -36.585 -16.188 43.999 1.00 84.69 100 LEU A C 1
ATOM 804 O O . LEU A 1 100 ? -37.497 -16.646 44.694 1.00 84.69 100 LEU A O 1
ATOM 808 N N . LYS A 1 101 ? -35.341 -16.027 44.473 1.00 85.50 101 LYS A N 1
ATOM 809 C CA . LYS A 1 101 ? -34.975 -16.303 45.873 1.00 85.50 101 LYS A CA 1
ATOM 810 C C . LYS A 1 101 ? -35.787 -15.438 46.835 1.00 85.50 101 LYS A C 1
ATOM 812 O O . LYS A 1 101 ? -36.339 -15.973 47.793 1.00 85.50 101 LYS A O 1
ATOM 817 N N . GLY A 1 102 ? -35.925 -14.140 46.564 1.00 84.69 102 GLY A N 1
ATOM 818 C CA . GLY A 1 102 ? -36.750 -13.227 47.361 1.00 84.69 102 GLY A CA 1
ATOM 819 C C . GLY A 1 102 ? -38.225 -13.642 47.403 1.00 84.69 102 GLY A C 1
ATOM 820 O O . GLY A 1 102 ? -38.824 -13.713 48.479 1.00 84.69 102 GLY A O 1
ATOM 821 N N . CYS A 1 103 ? -38.807 -14.000 46.254 1.00 80.00 103 CYS A N 1
ATOM 822 C CA . CYS A 1 103 ? -40.182 -14.498 46.167 1.00 80.00 103 CYS A CA 1
ATOM 823 C C . CYS A 1 103 ? -40.390 -15.816 46.931 1.00 80.00 103 CYS A C 1
ATOM 825 O O . CYS A 1 103 ? -41.404 -15.975 47.617 1.00 80.00 103 CYS A O 1
ATOM 827 N N . LEU A 1 104 ? -39.440 -16.752 46.843 1.00 80.44 104 LEU A N 1
ATOM 828 C CA . LEU A 1 104 ? -39.463 -18.008 47.598 1.00 80.44 104 LEU A CA 1
ATOM 829 C C . LEU A 1 104 ? -39.352 -17.761 49.104 1.00 80.44 104 LEU A C 1
ATOM 831 O O . LEU A 1 104 ? -40.118 -18.348 49.868 1.00 80.44 104 LEU A O 1
ATOM 835 N N . ASN A 1 105 ? -38.459 -16.865 49.529 1.00 82.31 105 ASN A N 1
ATOM 836 C CA . ASN A 1 105 ? -38.252 -16.561 50.942 1.00 82.31 105 ASN A CA 1
ATOM 837 C C . ASN A 1 105 ? -39.494 -15.897 51.556 1.00 82.31 105 ASN A C 1
ATOM 839 O O . ASN A 1 105 ? -39.984 -16.340 52.592 1.00 82.31 105 ASN A O 1
ATOM 843 N N . ASN A 1 106 ? -40.099 -14.931 50.854 1.00 77.88 106 ASN A N 1
ATOM 844 C CA . ASN A 1 106 ? -41.387 -14.359 51.254 1.00 77.88 106 ASN A CA 1
ATOM 845 C C . ASN A 1 106 ? -42.481 -15.433 51.340 1.00 77.88 106 ASN A C 1
ATOM 847 O O . ASN A 1 106 ? -43.219 -15.484 52.319 1.00 77.88 106 ASN A O 1
ATOM 851 N N . ARG A 1 107 ? -42.580 -16.340 50.359 1.00 77.06 107 ARG A N 1
ATOM 852 C CA . ARG A 1 107 ? -43.563 -17.438 50.386 1.00 77.06 107 ARG A CA 1
ATOM 853 C C . ARG A 1 107 ? -43.351 -18.401 51.565 1.00 77.06 107 ARG A C 1
ATOM 855 O O . ARG A 1 107 ? -44.335 -18.904 52.109 1.00 77.06 107 ARG A O 1
ATOM 862 N N . LEU A 1 108 ? -42.107 -18.662 51.965 1.00 72.44 108 LEU A N 1
ATOM 863 C CA . LEU A 1 108 ? -41.785 -19.469 53.146 1.00 72.44 108 LEU A CA 1
ATOM 864 C C . LEU A 1 108 ? -42.152 -18.744 54.447 1.00 72.44 108 LEU A C 1
ATOM 866 O O . LEU A 1 108 ? -42.750 -19.365 55.325 1.00 72.44 108 LEU A O 1
ATOM 870 N N . LEU A 1 109 ? -41.899 -17.435 54.535 1.00 70.50 109 LEU A N 1
ATOM 871 C CA . LEU A 1 109 ? -42.320 -16.603 55.668 1.00 70.50 109 LEU A CA 1
ATOM 872 C C . LEU A 1 109 ? -43.849 -16.592 55.832 1.00 70.50 109 LEU A C 1
ATOM 874 O O . LEU A 1 109 ? -44.348 -16.818 56.934 1.00 70.50 109 LEU A O 1
ATOM 878 N N . TRP A 1 110 ? -44.606 -16.464 54.735 1.00 65.94 110 TRP A N 1
ATOM 879 C CA . TRP A 1 110 ? -46.070 -16.606 54.757 1.00 65.94 110 TRP A CA 1
ATOM 880 C C . TRP A 1 110 ? -46.533 -17.992 55.234 1.00 65.94 110 TRP A C 1
ATOM 882 O O . TRP A 1 110 ? -47.559 -18.088 55.905 1.00 65.94 110 TRP A O 1
ATOM 892 N N . ARG A 1 111 ? -45.791 -19.069 54.928 1.00 70.12 111 ARG A N 1
ATOM 893 C CA . ARG A 1 111 ? -46.098 -20.425 55.427 1.00 70.12 111 ARG A CA 1
ATOM 894 C C . ARG A 1 111 ? -45.781 -20.616 56.907 1.00 70.12 111 ARG A C 1
ATOM 896 O O . ARG A 1 111 ? -46.462 -21.404 57.553 1.00 70.12 111 ARG A O 1
ATOM 903 N N . GLN A 1 112 ? -44.759 -19.946 57.430 1.00 76.75 112 GLN A N 1
ATOM 904 C CA . GLN A 1 112 ? -44.362 -20.067 58.836 1.00 76.75 112 GLN A CA 1
ATOM 905 C C . GLN A 1 112 ? -45.152 -19.137 59.770 1.00 76.75 112 GLN A C 1
ATOM 907 O O . GLN A 1 112 ? -44.980 -19.209 60.981 1.00 76.75 112 GLN A O 1
ATOM 912 N N . GLY A 1 113 ? -46.046 -18.294 59.240 1.00 65.44 113 GLY A N 1
ATOM 913 C CA . GLY A 1 113 ? -46.930 -17.454 60.053 1.00 65.44 113 GLY A CA 1
ATOM 914 C C . GLY A 1 113 ? -46.206 -16.358 60.841 1.00 65.44 113 GLY A C 1
ATOM 915 O O . GLY A 1 113 ? -46.819 -15.741 61.711 1.00 65.44 113 GLY A O 1
ATOM 916 N N . VAL A 1 114 ? -44.931 -16.094 60.532 1.00 60.56 114 VAL A N 1
ATOM 917 C CA . VAL A 1 114 ? -44.152 -15.008 61.134 1.00 60.56 114 VAL A CA 1
ATOM 918 C C . VAL A 1 114 ? -44.679 -13.695 60.559 1.00 60.56 114 VAL A C 1
ATOM 920 O O . VAL A 1 114 ? -44.301 -13.271 59.468 1.00 60.56 114 VAL A O 1
ATOM 923 N N . LYS A 1 115 ? -45.642 -13.089 61.259 1.00 58.62 115 LYS A N 1
ATOM 924 C CA . LYS A 1 115 ? -46.067 -11.712 61.017 1.00 58.62 115 LYS A CA 1
ATOM 925 C C . LYS A 1 115 ? -45.210 -10.774 61.863 1.00 58.62 115 LYS A C 1
ATOM 927 O O . LYS A 1 115 ? -45.280 -10.853 63.086 1.00 58.62 115 LYS A O 1
ATOM 932 N N . SER A 1 116 ? -44.578 -9.840 61.146 1.00 53.06 116 SER A N 1
ATOM 933 C CA . SER A 1 116 ? -43.815 -8.664 61.593 1.00 53.06 116 SER A CA 1
ATOM 934 C C . SER A 1 116 ? -42.412 -8.935 62.114 1.00 53.06 116 SER A C 1
ATOM 936 O O . SER A 1 116 ? -42.273 -9.615 63.147 1.00 53.06 116 SER A O 1
#